Protein AF-A0A182YSY6-F1 (afdb_monomer_lite)

pLDDT: mean 85.27, std 13.18, range [40.06, 97.06]

Foldseek 3Di:
DDAQQADDDAQVVLLVQLQFDGCQAQCHDLFFRFGFDQDPNGTDGPDPDTHTDWLVC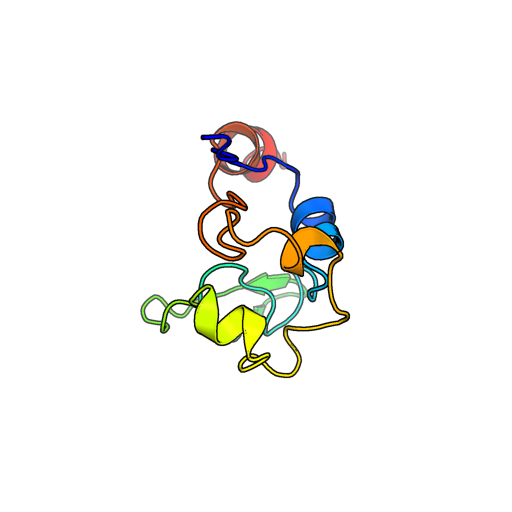SLVVVNPNRHRDHHPCSVVPSDISRPRHDPDDCCRCPVVVPPDD

Structure (mmCIF, N/CA/C/O backbone):
data_AF-A0A182YSY6-F1
#
_entry.id   AF-A0A182YSY6-F1
#
loop_
_atom_site.group_PDB
_atom_site.id
_atom_site.type_symbol
_atom_site.label_atom_id
_atom_site.label_alt_id
_atom_site.label_comp_id
_atom_site.label_asym_id
_atom_site.label_entity_id
_atom_site.label_seq_id
_atom_site.pdbx_PDB_ins_code
_atom_site.Cartn_x
_atom_site.Cartn_y
_atom_site.Cartn_z
_atom_site.occupancy
_atom_site.B_iso_or_equiv
_atom_site.auth_seq_id
_atom_site.auth_comp_id
_atom_site.auth_asym_id
_atom_site.auth_atom_id
_atom_site.pdbx_PDB_model_num
ATOM 1 N N . MET A 1 1 ? -21.654 -3.427 17.307 1.00 65.62 1 MET A N 1
ATOM 2 C CA . MET A 1 1 ? -20.513 -4.141 16.694 1.00 65.62 1 MET A CA 1
ATOM 3 C C . MET A 1 1 ? -19.513 -3.100 16.216 1.00 65.62 1 MET A C 1
ATOM 5 O O . MET A 1 1 ? -19.939 -2.143 15.583 1.00 65.62 1 MET A O 1
ATOM 9 N N . LEU A 1 2 ? -18.237 -3.218 16.584 1.00 80.00 2 LEU A N 1
ATOM 10 C CA . LEU A 1 2 ? -17.209 -2.236 16.227 1.00 80.00 2 LEU A CA 1
ATOM 11 C C . LEU A 1 2 ? -16.682 -2.527 14.816 1.00 80.00 2 LEU A C 1
ATOM 13 O O . LEU A 1 2 ? -16.295 -3.658 14.530 1.00 80.00 2 LEU A O 1
ATOM 17 N N . GLN A 1 3 ? -16.662 -1.519 13.947 1.00 85.38 3 GLN A N 1
ATOM 18 C CA . GLN A 1 3 ? -16.091 -1.610 12.603 1.00 85.38 3 GLN A CA 1
ATOM 19 C C . GLN A 1 3 ? -15.174 -0.416 12.356 1.00 85.38 3 GLN A C 1
ATOM 21 O O . GLN A 1 3 ? -15.536 0.726 12.646 1.00 85.38 3 GLN A O 1
ATOM 26 N N . ILE A 1 4 ? -13.989 -0.679 11.807 1.00 89.00 4 ILE A N 1
ATOM 27 C CA . ILE A 1 4 ? -13.080 0.375 11.355 1.00 89.00 4 ILE A CA 1
ATOM 28 C C . ILE A 1 4 ? -13.601 0.870 10.009 1.00 89.00 4 ILE A C 1
ATOM 30 O O . ILE A 1 4 ? -13.752 0.089 9.083 1.00 89.00 4 ILE A O 1
ATOM 34 N N . ARG A 1 5 ? -13.903 2.163 9.871 1.00 90.12 5 ARG A N 1
ATOM 35 C CA . ARG A 1 5 ? -14.403 2.690 8.590 1.00 90.12 5 ARG A CA 1
ATOM 36 C C . ARG A 1 5 ? -13.288 2.835 7.558 1.00 90.12 5 ARG A C 1
ATOM 38 O O . ARG A 1 5 ? -13.471 2.467 6.405 1.00 90.12 5 ARG A O 1
ATOM 45 N N . ALA A 1 6 ? -12.171 3.418 7.973 1.00 90.62 6 ALA A N 1
ATOM 46 C CA . ALA A 1 6 ? -11.036 3.703 7.116 1.00 90.62 6 ALA A CA 1
ATOM 47 C C . ALA A 1 6 ? -9.780 3.918 7.960 1.00 90.62 6 ALA A C 1
ATOM 49 O O . ALA A 1 6 ? -9.854 4.413 9.085 1.00 90.62 6 ALA A O 1
ATOM 50 N N . ILE A 1 7 ? -8.634 3.599 7.373 1.00 90.81 7 ILE A N 1
ATOM 51 C CA . ILE A 1 7 ? -7.319 4.036 7.811 1.00 90.81 7 ILE A CA 1
ATOM 52 C C . ILE A 1 7 ? -6.819 5.025 6.760 1.00 90.81 7 ILE A C 1
ATOM 54 O O . ILE A 1 7 ? -6.644 4.665 5.591 1.00 90.81 7 ILE A O 1
ATOM 58 N N . ILE A 1 8 ? -6.631 6.273 7.185 1.00 90.31 8 ILE A N 1
ATOM 59 C CA . ILE A 1 8 ? -6.130 7.369 6.356 1.00 90.31 8 ILE A CA 1
ATOM 60 C C . ILE A 1 8 ? -4.717 7.678 6.833 1.00 90.31 8 ILE A C 1
ATOM 62 O O . ILE A 1 8 ? -4.501 7.978 8.004 1.00 90.31 8 ILE A O 1
ATOM 66 N N . ALA A 1 9 ? -3.761 7.553 5.926 1.00 87.81 9 ALA A N 1
ATOM 67 C CA . ALA A 1 9 ? -2.349 7.800 6.171 1.00 87.81 9 ALA A CA 1
ATOM 68 C C . ALA A 1 9 ? -1.669 8.110 4.834 1.00 87.81 9 ALA A C 1
ATOM 70 O O . ALA A 1 9 ? -2.241 7.808 3.785 1.00 87.81 9 AL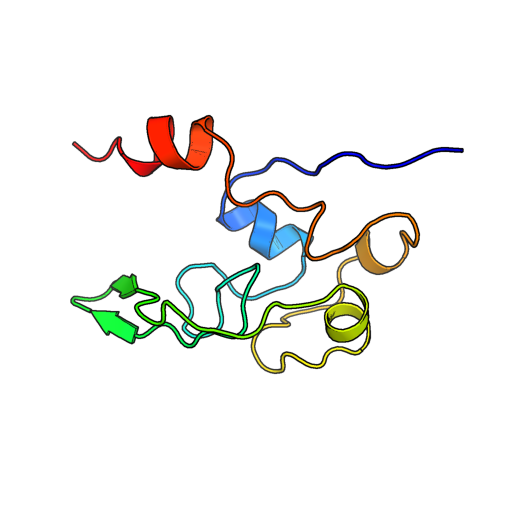A A O 1
ATOM 71 N N . ASP A 1 10 ? -0.463 8.666 4.862 1.00 87.38 10 ASP A N 1
ATOM 72 C CA . ASP A 1 10 ? 0.314 8.945 3.654 1.00 87.38 10 ASP A CA 1
ATOM 73 C C . ASP A 1 10 ? 0.814 7.663 2.952 1.00 87.38 10 ASP A C 1
ATOM 75 O O . ASP A 1 10 ? 0.665 6.540 3.444 1.00 87.38 10 ASP A O 1
ATOM 79 N N . SER A 1 11 ? 1.383 7.795 1.748 1.00 85.81 11 SER A N 1
ATOM 80 C CA . SER A 1 11 ? 1.813 6.630 0.955 1.00 85.81 11 SER A CA 1
ATOM 81 C C . SER A 1 11 ? 2.833 5.727 1.672 1.00 85.81 11 SER A C 1
ATOM 83 O O . SER A 1 11 ? 2.619 4.509 1.662 1.00 85.81 11 SER A O 1
ATOM 85 N N . PRO A 1 12 ? 3.908 6.254 2.297 1.00 89.75 12 PRO A N 1
ATOM 86 C CA . PRO A 1 12 ? 4.840 5.437 3.071 1.00 89.75 12 PRO A CA 1
ATOM 87 C C . PRO A 1 12 ? 4.185 4.736 4.265 1.00 89.75 12 PRO A C 1
ATOM 89 O O . PRO A 1 12 ? 4.390 3.531 4.438 1.00 89.75 12 PRO A O 1
ATOM 92 N N . ALA A 1 13 ? 3.362 5.437 5.053 1.00 92.12 13 ALA A N 1
ATOM 93 C CA . ALA A 1 13 ? 2.708 4.845 6.213 1.00 92.12 13 ALA A CA 1
ATOM 94 C C . ALA A 1 13 ? 1.725 3.748 5.801 1.00 92.12 13 ALA A C 1
ATOM 96 O O . ALA A 1 13 ? 1.726 2.687 6.418 1.00 92.12 13 ALA A O 1
ATOM 97 N N . ARG A 1 14 ? 0.950 3.928 4.720 1.00 93.12 14 ARG A N 1
ATOM 98 C CA . ARG A 1 14 ? 0.051 2.883 4.190 1.00 93.12 14 ARG A CA 1
ATOM 99 C C . ARG A 1 14 ? 0.791 1.600 3.833 1.00 93.12 14 ARG A C 1
ATOM 101 O O . ARG A 1 14 ? 0.311 0.512 4.146 1.00 93.12 14 ARG A O 1
ATOM 108 N N . ALA A 1 15 ? 1.949 1.716 3.183 1.00 93.50 15 ALA A N 1
ATOM 109 C CA . ALA A 1 15 ? 2.767 0.555 2.853 1.00 93.50 15 ALA A CA 1
ATOM 110 C C . ALA A 1 15 ? 3.316 -0.118 4.122 1.00 93.50 15 ALA A C 1
ATOM 112 O O . ALA A 1 15 ? 3.246 -1.340 4.259 1.00 93.50 15 ALA A O 1
ATOM 113 N N . PHE A 1 16 ? 3.793 0.684 5.078 1.00 94.62 16 PHE A N 1
ATOM 114 C CA . PHE A 1 16 ? 4.333 0.195 6.342 1.00 94.62 16 PHE A CA 1
ATOM 115 C C . PHE A 1 16 ? 3.286 -0.545 7.180 1.00 94.62 16 PHE A C 1
ATOM 117 O O . PHE A 1 16 ? 3.495 -1.704 7.526 1.00 94.62 16 PHE A O 1
ATOM 124 N N . ILE A 1 17 ? 2.131 0.072 7.449 1.00 94.94 17 ILE A N 1
ATOM 125 C CA . ILE A 1 17 ? 1.086 -0.543 8.279 1.00 94.94 17 ILE A CA 1
ATOM 126 C C . ILE A 1 17 ? 0.503 -1.802 7.641 1.00 94.94 17 ILE A C 1
ATOM 128 O O . ILE A 1 17 ? 0.060 -2.687 8.363 1.00 94.94 17 ILE A 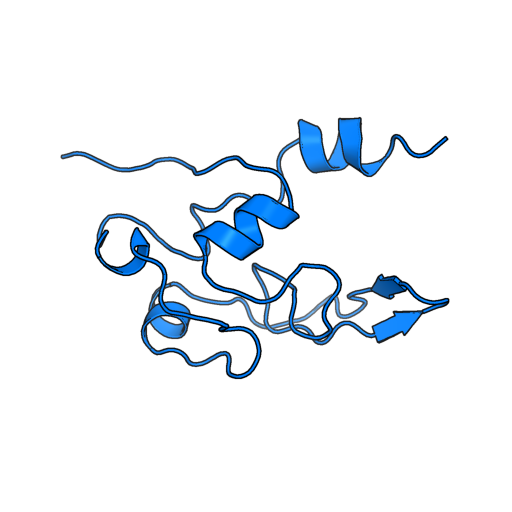O 1
ATOM 132 N N . LYS A 1 18 ? 0.492 -1.910 6.306 1.00 94.81 18 LYS A N 1
ATOM 133 C CA . LYS A 1 18 ? 0.050 -3.123 5.602 1.00 94.81 18 LYS A CA 1
ATOM 134 C C . LYS A 1 18 ? 1.121 -4.213 5.571 1.00 94.81 18 LYS A C 1
ATOM 136 O O . LYS A 1 18 ? 0.785 -5.354 5.275 1.00 94.81 18 LYS A O 1
ATOM 141 N N . GLY A 1 19 ? 2.381 -3.881 5.852 1.00 96.06 19 GLY A N 1
ATOM 142 C CA . GLY A 1 19 ? 3.502 -4.806 5.710 1.00 96.06 19 GLY A CA 1
ATOM 143 C C . GLY A 1 19 ? 3.841 -5.117 4.254 1.00 96.06 19 GLY A C 1
ATOM 144 O O . GLY A 1 19 ? 4.201 -6.245 3.927 1.00 96.06 19 GLY A O 1
ATOM 145 N N . VAL A 1 20 ? 3.712 -4.133 3.359 1.00 96.69 20 VAL A N 1
ATOM 146 C CA . VAL A 1 20 ? 3.905 -4.303 1.908 1.00 96.69 20 VAL A CA 1
ATOM 147 C C . VAL A 1 20 ? 5.024 -3.426 1.364 1.00 96.69 20 VAL A C 1
ATOM 149 O O . VAL A 1 20 ? 5.538 -2.522 2.029 1.00 96.69 20 VAL A O 1
ATOM 152 N N . ILE A 1 21 ? 5.435 -3.701 0.130 1.00 94.62 21 ILE A N 1
ATOM 153 C CA . ILE A 1 21 ? 6.376 -2.848 -0.592 1.00 94.62 21 ILE A CA 1
ATOM 154 C C . ILE A 1 21 ? 5.797 -1.453 -0.841 1.00 94.62 21 ILE A C 1
ATOM 156 O O . ILE A 1 21 ? 4.588 -1.237 -0.894 1.00 94.62 21 ILE A O 1
ATOM 160 N N . SER A 1 22 ? 6.701 -0.486 -0.963 1.00 90.31 22 SER A N 1
ATOM 161 C CA . SER A 1 22 ? 6.348 0.917 -1.151 1.00 90.31 22 SER A CA 1
ATOM 162 C C . SER A 1 22 ? 5.733 1.159 -2.533 1.00 90.31 22 SER A C 1
ATOM 164 O O . SER A 1 22 ? 5.991 0.423 -3.484 1.00 90.31 22 SER A O 1
ATOM 166 N N . PHE A 1 23 ? 4.956 2.236 -2.653 1.00 81.31 23 PHE A N 1
ATOM 167 C CA . PHE A 1 23 ? 4.278 2.661 -3.884 1.00 81.31 23 PHE A CA 1
ATOM 168 C C . PHE A 1 23 ? 5.229 2.862 -5.080 1.00 81.31 23 PHE A C 1
ATOM 170 O O . PHE A 1 23 ? 4.800 2.773 -6.229 1.00 81.31 23 PHE A O 1
ATOM 177 N N . ASN A 1 24 ? 6.514 3.114 -4.812 1.00 83.75 24 ASN A N 1
ATOM 178 C CA . ASN A 1 24 ? 7.578 3.279 -5.805 1.00 83.75 24 ASN A CA 1
ATOM 179 C C . ASN A 1 24 ? 8.235 1.960 -6.254 1.00 83.75 24 ASN A C 1
ATOM 181 O O . ASN A 1 24 ? 9.188 2.003 -7.026 1.00 83.75 24 ASN A O 1
ATOM 185 N N . ALA A 1 25 ? 7.787 0.805 -5.764 1.00 88.62 25 ALA A N 1
ATOM 186 C CA . ALA A 1 25 ? 8.245 -0.500 -6.230 1.00 88.62 25 ALA A CA 1
ATOM 187 C C . ALA A 1 25 ? 7.375 -0.994 -7.394 1.00 88.62 25 ALA A C 1
ATOM 189 O O . ALA A 1 25 ? 6.226 -0.592 -7.512 1.00 88.62 25 ALA A O 1
ATOM 190 N N . LYS A 1 26 ? 7.882 -1.906 -8.233 1.00 88.56 26 LYS A N 1
ATOM 191 C CA . LYS A 1 26 ? 7.126 -2.423 -9.389 1.00 88.56 26 LYS A CA 1
ATOM 192 C C . LYS A 1 26 ? 5.777 -3.037 -9.001 1.00 88.56 26 LYS A C 1
ATOM 194 O O . LYS A 1 26 ? 4.769 -2.706 -9.597 1.00 88.56 26 LYS A O 1
ATOM 199 N N . ASN A 1 27 ? 5.720 -3.848 -7.950 1.00 90.81 27 ASN A N 1
ATOM 200 C CA . ASN A 1 27 ? 4.469 -4.461 -7.484 1.00 90.81 27 ASN A CA 1
ATOM 201 C C . ASN A 1 27 ? 3.758 -3.616 -6.401 1.00 90.81 27 ASN A C 1
ATOM 203 O O . ASN A 1 27 ? 3.033 -4.152 -5.560 1.00 90.81 27 ASN A O 1
ATOM 207 N N . GLY A 1 28 ? 4.008 -2.302 -6.360 1.00 90.06 28 GLY A N 1
ATOM 208 C CA . GLY A 1 28 ? 3.655 -1.417 -5.245 1.00 90.06 28 GLY A CA 1
ATOM 209 C C . GLY A 1 28 ? 2.239 -0.837 -5.249 1.00 90.06 28 GLY A C 1
ATOM 210 O O . GLY A 1 28 ? 1.875 -0.181 -4.271 1.00 90.06 28 GLY A O 1
ATOM 211 N N . CYS A 1 29 ? 1.418 -1.064 -6.289 1.00 89.94 29 CYS A N 1
ATOM 212 C CA . CYS A 1 29 ? 0.000 -0.678 -6.249 1.00 89.94 29 CYS A CA 1
ATOM 213 C C . CYS A 1 29 ? -0.626 -1.313 -5.002 1.00 89.94 29 CYS A C 1
ATOM 215 O O . CYS A 1 29 ? -0.392 -2.480 -4.720 1.00 89.94 29 CYS A O 1
ATOM 217 N N . LEU A 1 30 ? -1.404 -0.562 -4.222 1.00 91.50 30 LEU A N 1
ATOM 218 C CA . LEU A 1 30 ? -2.016 -1.084 -2.991 1.00 91.50 30 LEU A CA 1
ATOM 219 C C . LEU A 1 30 ? -3.397 -1.712 -3.228 1.00 91.50 30 LEU A C 1
ATOM 221 O O . LEU A 1 30 ? -3.915 -2.377 -2.329 1.00 91.50 30 LEU A O 1
ATOM 225 N N . LYS A 1 31 ? -3.981 -1.480 -4.411 1.00 89.75 31 LYS A N 1
ATOM 226 C CA . LYS A 1 31 ? -5.345 -1.884 -4.790 1.00 89.75 31 LYS A CA 1
ATOM 227 C C . LYS A 1 31 ? -5.389 -2.966 -5.865 1.00 89.75 31 LYS A C 1
ATOM 229 O O . LYS A 1 31 ? -6.288 -3.782 -5.835 1.00 89.75 31 LYS A O 1
ATOM 234 N N . CYS A 1 32 ? -4.403 -3.007 -6.755 1.00 90.94 32 CYS A N 1
ATOM 235 C CA . CYS A 1 32 ? -4.477 -3.695 -8.041 1.00 90.94 32 CYS A CA 1
ATOM 236 C C . CYS A 1 32 ? -3.199 -4.476 -8.366 1.00 90.94 32 CYS A C 1
ATOM 238 O O . CYS A 1 32 ? -2.095 -4.004 -8.087 1.00 90.94 32 CYS A O 1
ATOM 240 N N . ILE A 1 33 ? -3.318 -5.658 -8.960 1.00 92.19 33 ILE A N 1
ATOM 241 C CA . ILE A 1 33 ? -2.198 -6.510 -9.375 1.00 92.19 33 ILE A CA 1
ATOM 242 C C . ILE A 1 33 ? -1.619 -5.973 -10.696 1.00 92.19 33 ILE A C 1
ATOM 244 O O . ILE A 1 33 ? -1.719 -6.606 -11.738 1.00 92.19 33 ILE A O 1
ATOM 248 N N . SER A 1 34 ? -1.071 -4.761 -10.651 1.00 89.06 34 SER A N 1
ATOM 249 C CA . SER A 1 34 ? -0.413 -4.098 -11.779 1.00 89.06 34 SER A CA 1
ATOM 250 C C . SER A 1 34 ? 1.097 -4.079 -11.575 1.00 89.06 34 SER A C 1
ATOM 252 O O . SER A 1 34 ? 1.553 -3.772 -10.463 1.00 89.06 34 SER A O 1
ATOM 254 N N . GLU A 1 35 ? 1.861 -4.279 -12.644 1.00 88.62 35 GLU A N 1
ATOM 255 C CA . GLU A 1 35 ? 3.310 -4.084 -12.617 1.00 88.62 35 GLU A CA 1
ATOM 256 C C . GLU A 1 35 ? 3.669 -2.659 -13.066 1.00 88.62 35 GLU A C 1
ATOM 258 O O . GLU A 1 35 ? 3.423 -2.220 -14.191 1.00 88.62 35 GLU A O 1
ATOM 263 N N . GLY A 1 36 ? 4.266 -1.899 -12.158 1.00 86.06 36 GLY A N 1
ATOM 264 C CA . GLY A 1 36 ? 4.781 -0.568 -12.416 1.00 86.06 36 GLY A CA 1
ATOM 265 C C . GLY A 1 36 ? 6.028 -0.610 -13.298 1.00 86.06 36 GLY A C 1
ATOM 266 O O . GLY A 1 36 ? 6.974 -1.360 -13.049 1.00 86.06 36 GLY A O 1
ATOM 267 N N . LYS A 1 37 ? 6.067 0.262 -14.304 1.00 87.38 37 LYS A N 1
ATOM 268 C CA . LYS A 1 37 ? 7.206 0.436 -15.211 1.00 87.38 37 LYS A CA 1
ATOM 269 C C . LYS A 1 37 ? 8.059 1.609 -14.752 1.00 87.38 37 LYS A C 1
ATOM 271 O O . LYS A 1 37 ? 7.532 2.652 -14.375 1.00 87.38 37 LYS A O 1
ATOM 276 N N . SER A 1 38 ? 9.380 1.451 -14.794 1.00 86.81 38 SER A N 1
ATOM 277 C CA . SER A 1 38 ? 10.298 2.557 -14.514 1.00 86.81 38 SER A CA 1
ATOM 278 C C . SER A 1 38 ? 10.380 3.477 -15.731 1.00 86.81 38 SER A C 1
ATOM 280 O O . SER A 1 38 ? 10.795 3.052 -16.807 1.00 86.81 38 SER A O 1
ATOM 282 N N . ILE A 1 39 ? 9.977 4.732 -15.562 1.00 84.50 39 ILE A N 1
ATOM 283 C CA . ILE A 1 39 ? 10.023 5.798 -16.559 1.00 84.50 39 ILE A CA 1
ATOM 284 C C . ILE A 1 39 ? 10.800 6.954 -15.928 1.00 84.50 39 ILE A C 1
ATOM 286 O O . ILE A 1 39 ? 10.365 7.526 -14.931 1.00 84.50 39 ILE A O 1
ATOM 290 N N . GLN A 1 40 ? 11.972 7.282 -16.480 1.00 84.62 40 GLN A N 1
ATOM 291 C CA . GLN A 1 40 ? 12.822 8.391 -16.006 1.00 84.62 40 GLN A CA 1
ATOM 292 C C . GLN A 1 40 ? 13.112 8.346 -14.486 1.00 84.62 40 GLN A C 1
ATOM 294 O O . GLN A 1 40 ? 13.061 9.360 -13.792 1.00 84.62 40 GLN A O 1
ATOM 299 N N . GLY A 1 41 ? 13.374 7.151 -13.944 1.00 80.50 41 GLY A N 1
ATOM 300 C CA . GLY A 1 41 ? 13.664 6.957 -12.516 1.00 80.50 41 GLY A CA 1
ATOM 301 C C . GLY A 1 41 ? 12.436 6.986 -11.596 1.00 8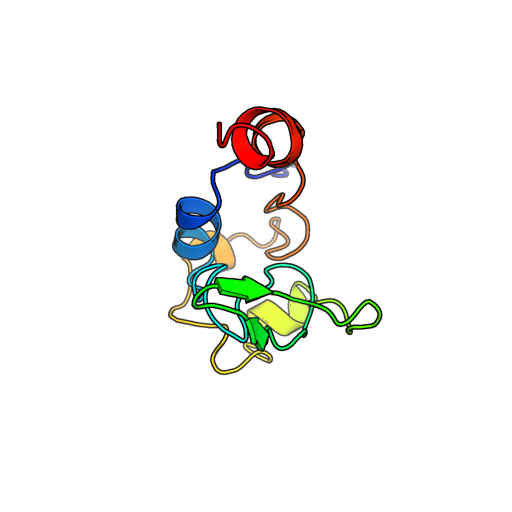0.50 41 GLY A C 1
ATOM 302 O O . GLY A 1 41 ? 12.587 6.955 -10.377 1.00 80.50 41 GLY A O 1
ATOM 303 N N . ARG A 1 42 ? 11.220 7.028 -12.154 1.00 79.69 42 ARG A N 1
ATOM 304 C CA . ARG A 1 42 ? 9.950 6.961 -11.417 1.00 79.69 42 ARG A CA 1
ATOM 305 C C . ARG A 1 42 ? 9.186 5.710 -11.824 1.00 79.69 42 ARG A C 1
ATOM 307 O O . ARG A 1 42 ? 9.161 5.365 -12.998 1.00 79.69 42 ARG A O 1
ATOM 314 N N . VAL A 1 43 ? 8.538 5.039 -10.878 1.00 83.88 43 VAL A N 1
ATOM 315 C CA . VAL A 1 43 ? 7.652 3.913 -11.203 1.00 83.88 43 VAL A CA 1
ATOM 316 C C . VAL A 1 43 ? 6.258 4.443 -11.522 1.00 83.88 43 VAL A C 1
ATOM 318 O O . VAL A 1 43 ? 5.666 5.154 -10.713 1.00 83.88 43 VAL A O 1
ATOM 321 N N . ALA A 1 44 ? 5.753 4.097 -12.704 1.00 82.31 44 ALA A N 1
ATOM 322 C CA . ALA A 1 44 ? 4.433 4.464 -13.191 1.00 82.31 44 ALA A CA 1
ATOM 323 C C . ALA A 1 44 ? 3.619 3.211 -13.535 1.00 82.31 44 ALA A C 1
ATOM 325 O O . ALA A 1 44 ? 4.090 2.314 -14.240 1.00 82.31 44 ALA A O 1
ATOM 326 N N . TYR A 1 45 ? 2.376 3.173 -13.065 1.00 81.12 45 TYR A N 1
ATOM 327 C CA . TYR A 1 45 ? 1.416 2.116 -13.371 1.00 81.12 45 TYR A CA 1
ATOM 328 C C . TYR A 1 45 ? 0.577 2.580 -14.559 1.00 81.12 45 TYR A C 1
ATOM 330 O O . TYR A 1 45 ? -0.288 3.438 -14.419 1.00 81.12 45 TYR A O 1
ATOM 338 N N . SER A 1 46 ? 0.912 2.080 -15.746 1.00 73.25 46 SER A N 1
ATOM 339 C CA . SER A 1 46 ? 0.260 2.463 -17.011 1.00 73.25 46 SER A CA 1
ATOM 340 C C . SER A 1 46 ? -0.842 1.491 -17.431 1.00 73.25 46 SER A C 1
ATOM 342 O O . SER A 1 46 ? -1.566 1.751 -18.387 1.00 73.25 46 SER A O 1
ATOM 344 N N . GLU A 1 47 ? -0.977 0.370 -16.726 1.00 74.06 47 GLU A N 1
ATOM 345 C CA . GLU A 1 47 ? -2.022 -0.613 -16.978 1.00 74.06 47 GLU A CA 1
ATOM 346 C C . GLU A 1 47 ? -3.352 -0.103 -16.425 1.00 74.06 47 GLU A C 1
ATOM 348 O O . GLU A 1 47 ? -3.556 -0.033 -15.216 1.00 74.06 47 GLU A O 1
ATOM 353 N N . CYS A 1 48 ? -4.266 0.258 -17.326 1.00 66.38 48 CYS A N 1
ATOM 354 C CA . CYS A 1 48 ? -5.621 0.674 -16.960 1.00 66.38 48 CYS A CA 1
ATOM 355 C C . CYS A 1 48 ? -6.535 -0.512 -16.612 1.00 66.38 48 CYS A C 1
ATOM 357 O O . CYS A 1 48 ? -7.621 -0.305 -16.080 1.00 66.38 48 CYS A O 1
ATOM 359 N N . ILE A 1 49 ? -6.115 -1.740 -16.931 1.00 77.06 49 ILE A N 1
ATOM 360 C CA . ILE A 1 49 ? -6.883 -2.966 -16.709 1.00 77.06 49 ILE A CA 1
ATOM 361 C C . ILE A 1 49 ? -5.977 -3.946 -15.965 1.00 77.06 49 ILE A C 1
ATOM 363 O O . ILE A 1 49 ? -5.189 -4.662 -16.574 1.00 77.06 49 ILE A O 1
ATOM 367 N N . ALA A 1 50 ? -6.081 -3.945 -14.639 1.00 85.69 50 ALA A N 1
ATOM 368 C CA . ALA A 1 50 ? -5.404 -4.887 -13.757 1.00 85.69 50 ALA A CA 1
ATOM 369 C C . ALA A 1 50 ? -6.429 -5.483 -12.789 1.00 85.69 50 ALA A C 1
ATOM 371 O O . ALA A 1 50 ? -7.381 -4.809 -12.400 1.00 85.69 50 ALA A O 1
ATOM 372 N N . ALA A 1 51 ? -6.242 -6.746 -12.404 1.00 91.81 51 ALA A N 1
ATOM 373 C CA . ALA A 1 51 ? -7.124 -7.392 -11.439 1.00 91.81 51 ALA A CA 1
ATOM 374 C C . ALA A 1 51 ? -7.003 -6.721 -10.064 1.00 91.81 51 ALA A C 1
ATOM 376 O O . ALA A 1 51 ? -5.901 -6.381 -9.624 1.00 91.81 51 ALA A O 1
ATOM 377 N N . ASP A 1 52 ? -8.120 -6.561 -9.364 1.00 92.69 52 ASP A N 1
ATOM 378 C CA . ASP A 1 52 ? -8.106 -6.023 -8.009 1.00 92.69 52 ASP A CA 1
ATOM 379 C C . ASP A 1 52 ? -7.497 -7.022 -7.021 1.00 92.69 52 ASP A C 1
ATOM 381 O O . ASP A 1 52 ? -7.665 -8.240 -7.123 1.00 92.69 52 ASP A O 1
ATOM 385 N N . ARG A 1 53 ? -6.803 -6.492 -6.015 1.00 94.50 53 ARG A N 1
ATOM 386 C CA . ARG A 1 53 ? -6.488 -7.257 -4.813 1.00 94.50 53 ARG A CA 1
ATOM 387 C C . ARG A 1 53 ? -7.749 -7.402 -3.970 1.00 94.50 53 ARG A C 1
ATOM 389 O O . ARG A 1 53 ? -8.554 -6.481 -3.868 1.00 94.50 53 ARG A O 1
ATOM 396 N N . THR A 1 54 ? -7.871 -8.535 -3.301 1.00 96.38 54 THR A N 1
ATOM 397 C CA . THR A 1 54 ? -8.949 -8.834 -2.361 1.00 96.38 54 THR A CA 1
ATOM 398 C C . THR A 1 54 ? -8.379 -9.003 -0.959 1.00 96.38 54 THR A C 1
ATOM 400 O O . THR A 1 54 ? -7.181 -9.255 -0.794 1.00 96.38 54 THR A O 1
ATOM 403 N N . ASP A 1 55 ? -9.220 -8.840 0.060 1.00 96.50 55 ASP A N 1
ATOM 404 C CA . ASP A 1 55 ? -8.817 -9.084 1.447 1.00 96.50 55 ASP A CA 1
ATOM 405 C C . ASP A 1 55 ? -8.414 -10.548 1.648 1.00 96.50 55 ASP A C 1
ATOM 407 O O . ASP A 1 55 ? -7.362 -10.842 2.214 1.00 96.50 55 ASP A O 1
ATOM 411 N N . GLU A 1 56 ? -9.196 -11.468 1.085 1.00 97.06 56 GLU A N 1
ATOM 412 C CA . GLU A 1 56 ? -8.950 -12.903 1.156 1.00 97.06 56 GLU A CA 1
ATOM 413 C C . GLU A 1 56 ? -7.614 -13.255 0.496 1.00 97.06 56 GLU A C 1
ATOM 415 O O . GLU A 1 56 ? -6.780 -13.933 1.096 1.00 97.06 56 GLU A O 1
ATOM 420 N N . GLY A 1 57 ? -7.359 -12.726 -0.706 1.00 96.81 57 GLY A N 1
ATOM 421 C CA . GLY A 1 57 ? -6.100 -12.946 -1.411 1.00 96.81 57 GLY A CA 1
ATOM 422 C C . GLY A 1 57 ? -4.904 -12.338 -0.682 1.00 96.81 57 GLY A C 1
ATOM 423 O O . GLY A 1 57 ? -3.820 -12.924 -0.673 1.00 96.81 57 GLY A O 1
ATOM 424 N N . PHE A 1 58 ? -5.101 -11.201 -0.008 1.00 96.69 58 PHE A N 1
ATOM 425 C CA . PHE A 1 58 ? -4.067 -10.573 0.809 1.00 96.69 58 PHE A CA 1
ATOM 426 C C . PHE A 1 58 ? -3.718 -11.433 2.028 1.00 96.69 58 PHE A C 1
ATOM 428 O O . PHE A 1 58 ? -2.540 -11.665 2.296 1.00 96.69 58 PHE A O 1
ATOM 435 N N . ARG A 1 59 ? -4.731 -11.945 2.736 1.00 96.12 59 ARG A N 1
ATOM 436 C CA . ARG A 1 59 ? -4.577 -12.825 3.907 1.00 96.12 59 ARG A CA 1
ATOM 437 C C . ARG A 1 59 ? -3.975 -14.182 3.545 1.00 96.12 59 ARG A C 1
ATOM 439 O O . ARG A 1 59 ? -3.186 -14.719 4.312 1.00 96.12 59 ARG A O 1
ATOM 446 N N . MET A 1 60 ? -4.286 -14.699 2.358 1.00 96.44 60 MET A N 1
ATOM 447 C CA . MET A 1 60 ? -3.670 -15.906 1.791 1.00 96.44 60 MET A CA 1
ATOM 448 C C . MET A 1 60 ? -2.265 -15.669 1.216 1.00 96.44 60 MET A C 1
ATOM 450 O O . MET A 1 60 ? -1.645 -16.608 0.719 1.00 96.44 60 MET A O 1
ATOM 454 N N . ARG A 1 61 ? -1.755 -14.430 1.268 1.00 95.19 61 ARG A N 1
ATOM 455 C CA . ARG A 1 61 ? -0.446 -14.028 0.732 1.00 95.19 61 ARG A CA 1
ATOM 456 C C . ARG A 1 61 ? -0.265 -14.340 -0.761 1.00 95.19 61 ARG A C 1
ATOM 458 O O . ARG A 1 61 ? 0.833 -14.676 -1.202 1.00 95.19 61 ARG A O 1
ATOM 465 N N . LEU A 1 62 ? -1.321 -14.178 -1.562 1.00 96.75 62 LEU A N 1
ATOM 466 C CA . LEU A 1 62 ? -1.295 -14.480 -3.001 1.00 96.75 62 LEU A CA 1
ATOM 467 C C . LEU A 1 62 ? -0.421 -13.520 -3.828 1.00 96.75 62 LEU A C 1
ATOM 469 O O . LEU A 1 62 ? -0.145 -13.803 -4.990 1.00 96.75 62 LEU A O 1
ATOM 473 N N . TYR A 1 63 ? 0.017 -12.387 -3.266 1.00 94.69 63 TYR A N 1
ATOM 474 C CA . TYR A 1 63 ? 0.668 -11.316 -4.034 1.00 94.69 63 TYR A CA 1
ATOM 475 C C . TYR A 1 63 ? 2.201 -11.291 -3.945 1.00 94.69 63 TYR A C 1
ATOM 477 O O . TYR A 1 63 ? 2.793 -10.246 -4.204 1.00 94.69 63 TYR A O 1
ATOM 485 N N . GLY A 1 64 ? 2.850 -12.407 -3.593 1.00 93.94 64 GLY A N 1
ATOM 486 C CA . GLY A 1 64 ? 4.311 -12.582 -3.680 1.00 93.94 64 GLY A CA 1
ATOM 487 C C . GLY A 1 64 ? 5.118 -11.400 -3.128 1.00 93.94 64 GLY A C 1
ATOM 488 O O . GLY A 1 64 ? 4.888 -10.970 -1.996 1.00 93.94 64 GLY A O 1
ATOM 489 N N . ASP A 1 65 ? 5.999 -10.836 -3.963 1.00 91.75 65 ASP A N 1
ATOM 490 C CA . ASP A 1 65 ? 6.885 -9.698 -3.653 1.00 91.75 65 ASP A CA 1
ATOM 491 C C . ASP A 1 65 ? 6.164 -8.435 -3.170 1.00 91.75 65 ASP A C 1
ATOM 493 O O . ASP A 1 65 ? 6.797 -7.524 -2.641 1.00 91.75 65 ASP A O 1
ATOM 497 N N . HIS A 1 66 ? 4.843 -8.342 -3.341 1.00 95.31 66 HIS A N 1
ATOM 498 C CA . HIS A 1 66 ? 4.064 -7.273 -2.732 1.00 95.31 66 HIS A CA 1
ATOM 499 C C . HIS A 1 66 ? 4.155 -7.303 -1.198 1.00 95.31 66 HIS A C 1
ATOM 501 O O . HIS A 1 66 ? 4.165 -6.248 -0.564 1.00 95.31 66 HIS A O 1
ATOM 507 N N . HIS A 1 6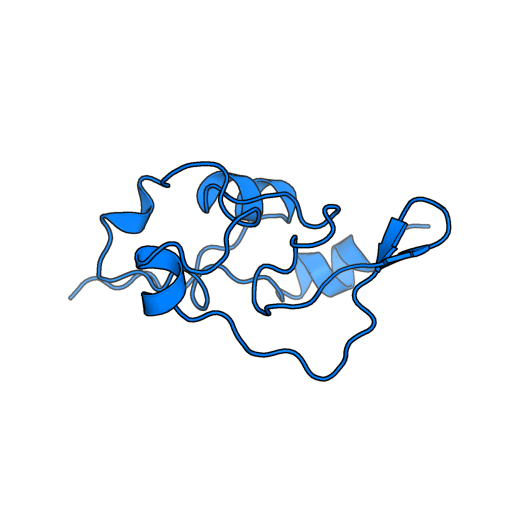7 ? 4.233 -8.490 -0.594 1.00 96.31 67 HIS A N 1
ATOM 508 C CA . HIS A 1 67 ? 4.252 -8.679 0.854 1.00 96.31 67 HIS A CA 1
ATOM 509 C C . HIS A 1 67 ? 5.683 -8.649 1.401 1.00 96.31 67 HIS A C 1
ATOM 511 O O . HIS A 1 67 ? 6.523 -9.454 1.012 1.00 96.31 67 HIS A O 1
ATOM 517 N N . LYS A 1 68 ? 5.948 -7.773 2.376 1.00 95.94 68 LYS A N 1
ATOM 518 C CA . LYS A 1 68 ? 7.218 -7.737 3.118 1.00 95.94 68 LYS A CA 1
ATOM 519 C C . LYS A 1 68 ? 7.149 -8.522 4.423 1.00 95.94 68 LYS A C 1
ATOM 521 O O . LYS A 1 68 ? 8.060 -9.280 4.728 1.00 95.94 68 LYS A O 1
ATOM 526 N N . PHE A 1 69 ? 6.088 -8.330 5.199 1.00 95.75 69 PHE A N 1
ATOM 527 C CA . PHE A 1 69 ? 5.888 -8.978 6.496 1.00 95.75 69 PHE A CA 1
ATOM 528 C C . PHE A 1 69 ? 4.399 -9.020 6.847 1.00 95.75 69 PHE A C 1
ATOM 530 O O . PHE A 1 69 ? 3.596 -8.311 6.240 1.00 95.75 69 PHE A O 1
ATOM 537 N N . ASP A 1 70 ? 4.027 -9.854 7.814 1.00 96.12 70 ASP A N 1
ATOM 538 C CA . ASP A 1 70 ? 2.650 -9.913 8.300 1.00 96.12 70 ASP A CA 1
ATOM 539 C C . ASP A 1 70 ? 2.366 -8.745 9.243 1.00 96.12 70 ASP A C 1
ATOM 541 O O . ASP A 1 70 ? 2.988 -8.587 10.294 1.00 96.12 70 ASP A O 1
ATOM 545 N N . SER A 1 71 ? 1.422 -7.897 8.844 1.00 95.81 71 SER A N 1
ATOM 546 C CA . SER A 1 71 ? 0.974 -6.791 9.678 1.00 95.81 71 SER A CA 1
ATOM 547 C C . SER A 1 71 ? 0.137 -7.300 10.855 1.00 95.81 71 SER A C 1
ATOM 549 O O . SER A 1 71 ? -0.745 -8.137 10.647 1.00 95.81 71 SER A O 1
ATOM 551 N N . PRO A 1 72 ? 0.280 -6.720 12.062 1.00 95.50 72 PRO A N 1
ATOM 552 C CA . PRO A 1 72 ? -0.642 -6.963 13.171 1.00 95.50 72 PRO A CA 1
ATOM 553 C C . PRO A 1 72 ? -2.115 -6.699 12.821 1.00 95.50 72 PRO A C 1
ATOM 555 O O . PRO A 1 72 ? -3.002 -7.281 13.443 1.00 95.50 72 PRO A O 1
ATOM 558 N N . LEU A 1 73 ? -2.381 -5.861 11.809 1.00 94.56 73 LEU A N 1
ATOM 559 C CA . LEU A 1 73 ? -3.728 -5.580 11.309 1.00 94.56 73 LEU A CA 1
ATOM 560 C C . LEU A 1 73 ? -4.426 -6.820 10.731 1.00 94.56 73 LEU A C 1
ATOM 562 O O . LEU A 1 73 ? -5.653 -6.859 10.702 1.00 94.56 73 LEU A O 1
ATOM 566 N N . LEU A 1 74 ? -3.680 -7.858 10.339 1.00 95.44 74 LEU A N 1
ATOM 567 C CA . LEU A 1 74 ? -4.255 -9.124 9.881 1.00 95.44 74 LEU A CA 1
ATOM 568 C C . LEU A 1 74 ? -5.069 -9.829 10.975 1.00 95.44 74 LEU A C 1
ATOM 570 O O . LEU A 1 74 ? -6.001 -10.561 10.655 1.00 95.44 74 LEU A O 1
ATOM 574 N N . HIS A 1 75 ? -4.802 -9.577 12.257 1.00 94.25 75 HIS A N 1
ATOM 575 C CA . HIS A 1 75 ? -5.607 -10.138 13.349 1.00 94.25 75 HIS A CA 1
ATOM 576 C C . HIS A 1 75 ? -6.982 -9.464 13.493 1.00 94.25 75 HIS A C 1
ATOM 578 O O . HIS A 1 75 ? -7.858 -9.968 14.194 1.00 94.25 75 HIS A O 1
ATOM 584 N N . LEU A 1 76 ? -7.200 -8.328 12.826 1.00 92.75 76 LEU A N 1
ATOM 585 C CA . LEU A 1 76 ? -8.477 -7.627 12.830 1.00 92.75 76 LEU A CA 1
ATOM 586 C C . LEU A 1 76 ? -9.359 -8.178 11.705 1.00 92.75 76 LEU A C 1
ATOM 588 O O . LEU A 1 76 ? -9.269 -7.753 10.557 1.00 92.75 76 LEU A O 1
ATOM 592 N N . HIS A 1 77 ? -10.243 -9.121 12.030 1.00 90.25 77 HIS A N 1
ATOM 593 C CA . HIS A 1 77 ? -11.186 -9.696 11.056 1.00 90.25 77 HIS A CA 1
ATOM 594 C C . HIS A 1 77 ? -12.275 -8.714 10.597 1.00 90.25 77 HIS A C 1
ATOM 596 O O . HIS A 1 77 ? -12.917 -8.934 9.578 1.00 90.25 77 HIS A O 1
ATOM 602 N N . CYS A 1 78 ? -12.482 -7.615 11.327 1.00 91.56 78 CYS A N 1
ATOM 603 C CA . CYS A 1 78 ? -13.370 -6.528 10.914 1.00 91.56 78 CYS A CA 1
ATOM 604 C C . CYS A 1 78 ? -12.695 -5.512 9.973 1.00 91.56 78 CYS A C 1
ATOM 606 O O . CYS A 1 78 ? -13.320 -4.497 9.646 1.00 91.56 78 CYS A O 1
ATOM 608 N N . LEU A 1 79 ? -11.437 -5.768 9.583 1.00 93.75 79 LEU A N 1
ATOM 609 C CA . LEU A 1 79 ? -10.648 -4.922 8.700 1.00 93.75 79 LEU A CA 1
ATOM 610 C C . LEU A 1 79 ? -10.333 -5.633 7.366 1.00 93.75 79 LEU A C 1
ATOM 612 O O . LEU A 1 79 ? -9.612 -6.624 7.341 1.00 93.75 79 LEU A O 1
ATOM 616 N N . ASP A 1 80 ? -10.821 -5.083 6.262 1.00 95.19 80 ASP A N 1
ATOM 617 C CA . ASP A 1 80 ? -10.428 -5.376 4.888 1.00 95.19 80 ASP A CA 1
ATOM 618 C C . ASP A 1 80 ? -9.115 -4.642 4.559 1.00 95.19 80 ASP A C 1
ATOM 620 O O . ASP A 1 80 ? -9.060 -3.407 4.442 1.00 95.19 80 ASP A O 1
ATOM 624 N N . MET A 1 81 ? -8.047 -5.421 4.388 1.00 94.44 81 MET A N 1
ATOM 625 C CA . MET A 1 81 ? -6.679 -4.950 4.149 1.00 94.44 81 MET A CA 1
ATOM 626 C C . MET A 1 81 ? -6.507 -4.208 2.818 1.00 94.44 81 MET A C 1
ATOM 628 O O . MET A 1 81 ? -5.511 -3.498 2.613 1.00 94.44 81 MET A O 1
ATOM 632 N N . VAL A 1 82 ? -7.451 -4.362 1.888 1.00 93.69 82 VAL A N 1
ATOM 633 C CA . VAL A 1 82 ? -7.434 -3.670 0.603 1.00 93.69 82 VAL A CA 1
ATOM 634 C C . VAL A 1 82 ? -8.335 -2.451 0.648 1.00 93.69 82 VAL A C 1
ATOM 636 O O . VAL A 1 82 ? -7.858 -1.360 0.346 1.00 93.69 82 VAL A O 1
ATOM 639 N N . LYS A 1 83 ? -9.608 -2.586 1.022 1.00 92.12 83 LYS A N 1
ATOM 640 C CA . LYS A 1 83 ? -10.614 -1.521 0.906 1.00 92.12 83 LYS A CA 1
ATOM 641 C C . LYS A 1 83 ? -10.465 -0.441 1.966 1.00 92.12 83 LYS A C 1
ATOM 643 O O . LYS A 1 83 ? -10.500 0.730 1.597 1.00 92.12 83 LYS A O 1
ATOM 648 N N . GLN A 1 84 ? -10.260 -0.799 3.234 1.00 93.00 84 GLN A N 1
ATOM 649 C CA . GLN A 1 84 ? -10.290 0.170 4.338 1.00 93.00 84 GLN A CA 1
ATOM 650 C C . GLN A 1 84 ? -8.973 0.923 4.530 1.00 93.00 84 GLN A C 1
ATOM 652 O O . GLN A 1 84 ? -8.972 1.971 5.168 1.00 93.00 84 GLN A O 1
ATOM 657 N N . VAL A 1 85 ? -7.870 0.477 3.928 1.00 91.31 85 VAL A N 1
ATOM 658 C CA . VAL A 1 85 ? -6.681 1.326 3.756 1.00 91.31 85 VAL A CA 1
ATOM 659 C C . VAL A 1 85 ? -6.892 2.180 2.505 1.00 91.31 85 VAL A C 1
ATOM 661 O O . VAL A 1 85 ? -6.788 1.705 1.368 1.00 91.31 85 VAL A O 1
ATOM 664 N N . ILE A 1 86 ? -7.265 3.442 2.709 1.00 86.62 86 ILE A N 1
ATOM 665 C CA . ILE A 1 86 ? -7.665 4.344 1.625 1.00 86.62 86 ILE A CA 1
ATOM 666 C C . ILE A 1 86 ? -6.422 4.902 0.939 1.00 86.62 86 ILE A C 1
ATOM 668 O O . ILE A 1 86 ? -5.504 5.380 1.590 1.00 86.62 86 ILE A O 1
ATOM 672 N N . VAL A 1 87 ? -6.388 4.807 -0.391 1.00 77.12 87 VAL A N 1
ATOM 673 C CA . VAL A 1 87 ? -5.271 5.284 -1.231 1.00 77.12 87 VAL A CA 1
ATOM 674 C C . VAL A 1 87 ? -5.639 6.586 -1.944 1.00 77.12 87 VAL A C 1
ATOM 676 O O . VAL A 1 87 ? -4.759 7.359 -2.307 1.00 77.12 87 VAL A O 1
ATOM 679 N N . ALA A 1 88 ? -6.940 6.822 -2.120 1.00 67.31 88 ALA A N 1
ATOM 680 C CA . ALA A 1 88 ? -7.501 7.967 -2.810 1.00 67.31 88 ALA A CA 1
ATOM 681 C C . ALA A 1 88 ? -8.259 8.862 -1.829 1.00 67.31 88 ALA A C 1
ATOM 683 O O . ALA A 1 88 ? -9.485 8.822 -1.758 1.00 67.31 88 ALA A O 1
ATOM 684 N N . ASP A 1 89 ? -7.525 9.633 -1.038 1.00 62.12 89 ASP A N 1
ATOM 685 C CA . ASP A 1 89 ? -8.099 10.743 -0.288 1.00 62.12 89 ASP A CA 1
ATOM 686 C C . ASP A 1 89 ? -7.689 12.071 -0.942 1.00 62.12 89 ASP A C 1
ATOM 688 O O . ASP A 1 89 ? -6.585 12.198 -1.475 1.00 62.12 89 ASP A O 1
ATOM 692 N N . SER A 1 90 ? -8.618 13.035 -0.957 1.00 58.59 90 SER A N 1
ATOM 693 C CA . SER A 1 90 ? -8.457 14.330 -1.639 1.00 58.59 90 SER A CA 1
ATOM 694 C C . SER A 1 90 ? -7.177 15.051 -1.217 1.00 58.59 90 SER A C 1
ATOM 696 O O . SER A 1 90 ? -6.491 15.615 -2.064 1.00 58.59 90 SER A O 1
ATOM 698 N N . LEU A 1 91 ? -6.815 14.961 0.065 1.00 58.06 91 LEU A N 1
ATOM 699 C CA . LEU A 1 91 ? -5.613 15.587 0.601 1.00 58.06 91 LEU A CA 1
ATOM 700 C C . LEU A 1 91 ? -4.352 14.995 -0.041 1.00 58.06 91 LEU A C 1
ATOM 702 O O . LEU A 1 91 ? -3.516 15.732 -0.551 1.00 58.06 91 LEU A O 1
ATOM 706 N N . HIS A 1 92 ? -4.206 13.669 -0.079 1.00 58.56 92 HIS A N 1
ATOM 707 C CA . HIS A 1 92 ? -3.008 13.056 -0.666 1.00 58.56 92 HIS A CA 1
ATOM 708 C C . HIS A 1 92 ? -2.987 13.062 -2.198 1.00 58.56 92 HIS A C 1
ATOM 710 O O . HIS A 1 92 ? -1.901 13.047 -2.775 1.00 58.56 92 HIS A O 1
ATOM 716 N N . LEU A 1 93 ? -4.144 13.055 -2.868 1.00 61.09 93 LEU A N 1
ATOM 717 C CA . LEU A 1 93 ? -4.204 13.017 -4.334 1.00 61.09 93 LEU A CA 1
ATOM 718 C C . LEU A 1 93 ? -4.197 14.398 -4.989 1.00 61.09 93 LEU A C 1
ATOM 720 O O . LEU A 1 93 ? -3.542 14.567 -6.013 1.00 61.09 93 LEU A O 1
ATOM 724 N N . ILE A 1 94 ? -4.926 15.359 -4.427 1.00 59.41 94 ILE A N 1
ATOM 725 C CA . ILE A 1 94 ? -5.107 16.690 -5.010 1.00 59.41 94 ILE A CA 1
ATOM 726 C C . ILE A 1 94 ? -4.162 17.658 -4.311 1.00 59.41 94 ILE A C 1
ATOM 728 O O . ILE A 1 94 ? -3.271 18.214 -4.946 1.00 59.41 94 ILE A O 1
ATOM 732 N N . ASP A 1 95 ? -4.286 17.788 -2.993 1.00 59.16 95 ASP A N 1
ATOM 733 C CA . ASP A 1 95 ? -3.616 18.873 -2.277 1.00 59.16 95 ASP A CA 1
ATOM 734 C C . ASP A 1 95 ? -2.109 18.631 -2.118 1.00 59.16 95 ASP A C 1
ATOM 736 O O . ASP A 1 95 ? -1.330 19.555 -2.312 1.00 59.16 95 ASP A O 1
ATOM 740 N N . LEU A 1 96 ? -1.674 17.399 -1.823 1.00 59.69 96 LEU A N 1
ATOM 741 C CA . LEU A 1 96 ? -0.259 16.995 -1.718 1.00 59.69 96 LEU A CA 1
ATOM 742 C C . LEU A 1 96 ? 0.271 16.311 -2.988 1.00 59.69 96 LEU A C 1
ATOM 744 O O . LEU A 1 96 ? 1.466 16.359 -3.274 1.00 59.69 96 LEU A O 1
ATOM 748 N N . GLY A 1 97 ? -0.603 15.645 -3.746 1.00 56.31 97 GLY A N 1
ATOM 749 C CA . GLY A 1 97 ? -0.229 14.911 -4.958 1.00 56.31 97 GLY A CA 1
ATOM 750 C C . GLY A 1 97 ? 0.080 15.823 -6.148 1.00 56.31 97 GLY A C 1
ATOM 751 O O . GLY A 1 97 ? 0.913 15.468 -6.984 1.00 56.31 97 GLY A O 1
ATOM 752 N N . VAL A 1 98 ? -0.554 17.003 -6.202 1.00 56.94 98 VAL A N 1
ATOM 753 C CA . VAL A 1 98 ? -0.364 18.016 -7.257 1.00 56.94 98 VAL A CA 1
ATOM 754 C C . VAL A 1 98 ? 0.582 19.137 -6.812 1.00 56.94 98 VAL A C 1
ATOM 756 O O . VAL A 1 98 ? 1.173 19.805 -7.658 1.00 56.94 98 VAL A O 1
ATOM 759 N N . THR A 1 99 ? 0.822 19.317 -5.508 1.00 52.25 99 THR A N 1
ATOM 760 C CA . THR A 1 99 ? 1.816 20.281 -5.002 1.00 52.25 99 THR A CA 1
ATOM 761 C C . THR A 1 99 ? 3.239 19.724 -5.088 1.00 52.25 99 THR A C 1
ATOM 763 O O . THR A 1 99 ? 3.936 19.475 -4.109 1.00 52.25 99 THR A O 1
ATOM 766 N N . LYS A 1 100 ? 3.709 19.577 -6.325 1.00 46.50 100 LYS A N 1
ATOM 767 C CA . LYS A 1 100 ? 5.112 19.821 -6.659 1.00 46.50 100 LYS A CA 1
ATOM 768 C C . LYS A 1 100 ? 5.152 20.967 -7.661 1.00 46.50 100 LYS A C 1
ATOM 770 O O . LYS A 1 100 ? 5.049 20.737 -8.864 1.00 46.50 100 LYS A O 1
ATOM 775 N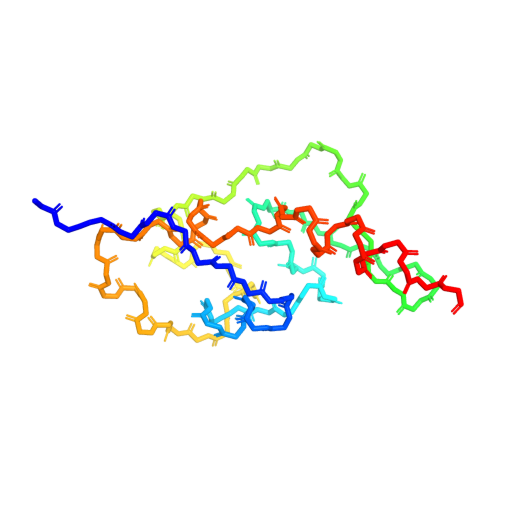 N . LEU A 1 101 ? 5.272 22.180 -7.126 1.00 40.06 101 LEU A N 1
ATOM 776 C CA . LEU A 1 101 ? 5.968 23.283 -7.786 1.00 40.06 101 LEU A CA 1
ATOM 777 C C . LEU A 1 101 ? 7.436 23.222 -7.360 1.00 40.06 101 LEU A C 1
ATOM 779 O O . LEU A 1 101 ? 7.669 22.966 -6.156 1.00 40.06 101 LEU A O 1
#

Sequence (101 aa):
MLQIRAIIADSPARAFIKGVISFNAKNGCLKCISEGKSIQGRVAYSECIAADRTDEGFRMRLYGDHHKFDSPLLHLHCLDMVKQVIVADSLHLIDLGVTKL

Secondary structure (DSSP, 8-state):
------B---HHHHHHHHTB--TTSTT--SSB--PPEEETTEEE---S--PBP-HHHHHTTTTGGGB-S--GGGG-TT--TTTTB-S--HIIIIITTS---

Organism: Anopheles stephensi (NCBI:txid30069)

Radius of gyration: 13.93 Å; chains: 1; bounding box: 34×39×34 Å